Protein AF-A0A2G9SSJ6-F1 (afdb_monomer_lite)

pLDDT: mean 80.92, std 19.78, range [43.06, 98.06]

Sequence (164 aa):
MKADELCFFRQRLKKKGDKYEKGALLLALALWFLPLAIALAQPNAKWSYVAESGVVKYFATSSDARLNRATETIDLWVLMEYQNALPSGLVRQENLMRFDIRHARFAFKEIIGYADDGSLLFHVVRPDEKLMWKKVTVQSAGQALFEFASDIYTSMIRLVGSLK

Foldseek 3Di:
DDPVVVVVVVVVVVVVVVVVVVVVVVVVVVVVCVVVVVVVVPPPPQWAFQDDDDQKTKTWGCPPWDDDPVQQKIWTKMKIAGNDQDPLQFGIKIFGKMARLVQQKIFTQKIWTAHPVRDTSDIDGDDPVRTDIDHQDPPDSSVRVNVVRVVSSVVVVVVVVVVD

Structure (mmCIF, N/CA/C/O backbone):
data_AF-A0A2G9SSJ6-F1
#
_entry.id   AF-A0A2G9SSJ6-F1
#
loop_
_atom_site.group_PDB
_atom_site.id
_atom_site.type_symbol
_atom_site.label_atom_id
_atom_site.label_alt_id
_atom_site.label_comp_id
_atom_site.label_asym_id
_atom_site.label_entity_id
_atom_site.label_seq_id
_atom_site.pdbx_PDB_ins_code
_atom_site.Cartn_x
_atom_site.Cartn_y
_atom_site.Cartn_z
_atom_site.occupancy
_atom_site.B_iso_or_equiv
_atom_site.auth_seq_id
_atom_site.auth_comp_id
_atom_site.auth_asym_id
_atom_site.auth_atom_id
_atom_site.pdbx_PDB_model_num
ATOM 1 N N . MET A 1 1 ? 28.817 74.593 -14.172 1.00 47.59 1 MET A N 1
ATOM 2 C CA . MET A 1 1 ? 28.243 73.458 -14.931 1.00 47.59 1 MET A CA 1
ATOM 3 C C . MET A 1 1 ? 27.284 74.012 -15.967 1.00 47.59 1 MET A C 1
ATOM 5 O O . MET A 1 1 ? 26.408 74.784 -15.594 1.00 47.59 1 MET A O 1
ATOM 9 N N . LYS A 1 2 ? 27.512 73.722 -17.252 1.00 45.31 2 LYS A N 1
ATOM 10 C CA . LYS A 1 2 ? 26.714 74.254 -18.370 1.00 45.31 2 LYS A CA 1
ATOM 11 C C . LYS A 1 2 ? 25.411 73.453 -18.512 1.00 45.31 2 LYS A C 1
ATOM 13 O O . LYS A 1 2 ? 25.399 72.252 -18.255 1.00 45.31 2 LYS A O 1
ATOM 18 N N . ALA A 1 3 ? 24.326 74.122 -18.907 1.00 52.38 3 ALA A N 1
ATOM 19 C CA . ALA A 1 3 ? 22.968 73.563 -18.988 1.00 52.38 3 ALA A CA 1
ATOM 20 C C . ALA A 1 3 ? 22.841 72.318 -19.896 1.00 52.38 3 ALA A C 1
ATOM 22 O O . ALA A 1 3 ? 21.921 71.517 -19.722 1.00 52.38 3 ALA A O 1
ATOM 23 N N . ASP A 1 4 ? 23.800 72.105 -20.797 1.00 51.09 4 ASP A N 1
ATOM 24 C CA . ASP A 1 4 ? 23.799 70.997 -21.756 1.00 51.09 4 ASP A CA 1
ATOM 25 C C . ASP A 1 4 ? 24.121 69.629 -21.123 1.00 51.09 4 ASP A C 1
ATOM 27 O O . ASP A 1 4 ? 23.623 68.596 -21.576 1.00 51.09 4 ASP A O 1
ATOM 31 N N . GLU A 1 5 ? 24.868 69.593 -20.013 1.00 48.31 5 GLU A N 1
ATOM 32 C CA . GLU A 1 5 ? 25.230 68.335 -19.338 1.00 48.31 5 GLU A CA 1
ATOM 33 C C . GLU A 1 5 ? 24.057 67.742 -18.538 1.00 48.31 5 GLU A C 1
ATOM 35 O O . GLU A 1 5 ? 23.905 66.519 -18.449 1.00 48.31 5 GLU A O 1
ATOM 40 N N . LEU A 1 6 ? 23.162 68.592 -18.020 1.00 48.38 6 LEU A N 1
ATOM 41 C CA . LEU A 1 6 ? 21.975 68.156 -17.274 1.00 48.38 6 LEU A CA 1
ATOM 42 C C . LEU A 1 6 ? 20.934 67.478 -18.182 1.00 48.38 6 LEU A C 1
ATOM 44 O O . LEU A 1 6 ? 20.243 66.546 -17.755 1.00 48.38 6 LEU A O 1
ATOM 48 N N . CYS A 1 7 ? 20.829 67.920 -19.439 1.00 52.81 7 CYS A N 1
ATOM 49 C CA . CYS A 1 7 ? 19.893 67.358 -20.414 1.00 52.81 7 CYS A CA 1
ATOM 50 C C . CYS A 1 7 ? 20.330 65.952 -20.865 1.00 52.81 7 CYS A C 1
ATOM 52 O O . CYS A 1 7 ? 19.520 65.017 -20.895 1.00 52.81 7 CYS A O 1
ATOM 54 N N . PHE A 1 8 ? 21.634 65.767 -21.098 1.00 52.81 8 PHE A N 1
ATOM 55 C CA . PHE A 1 8 ? 22.210 64.468 -21.458 1.00 52.81 8 PHE A CA 1
ATOM 56 C C . PHE A 1 8 ? 22.090 63.440 -20.322 1.00 52.81 8 PHE A C 1
ATOM 58 O O . PHE A 1 8 ? 21.790 62.263 -20.560 1.00 52.81 8 PHE A O 1
ATOM 65 N N . PHE A 1 9 ? 22.252 63.881 -19.070 1.00 48.2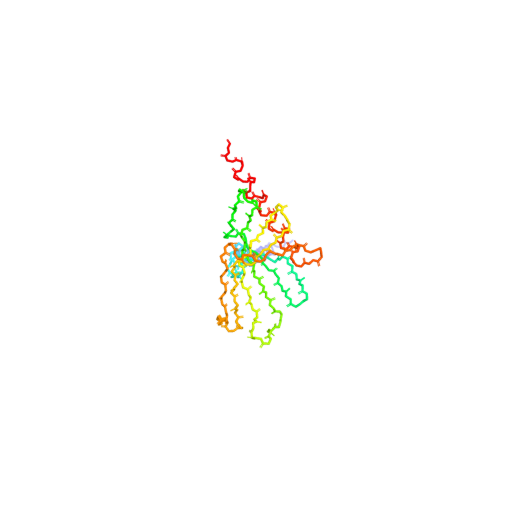5 9 PHE A N 1
ATOM 66 C CA . PHE A 1 9 ? 22.107 63.017 -17.896 1.00 48.25 9 PHE A CA 1
ATOM 67 C C . PHE A 1 9 ? 20.648 62.578 -17.676 1.00 48.25 9 PHE A C 1
ATOM 69 O O . PHE A 1 9 ? 20.385 61.397 -17.427 1.00 48.25 9 PHE A O 1
ATOM 76 N N . ARG A 1 10 ? 19.677 63.486 -17.873 1.00 51.81 10 ARG A N 1
ATOM 77 C CA . ARG A 1 10 ? 18.238 63.162 -17.801 1.00 51.81 10 ARG A CA 1
ATOM 78 C C . ARG A 1 10 ? 17.795 62.167 -18.876 1.00 51.81 10 ARG A C 1
ATOM 80 O O . ARG A 1 10 ? 17.035 61.250 -18.564 1.00 51.81 10 ARG A O 1
ATOM 87 N N . GLN A 1 11 ? 18.281 62.279 -20.114 1.00 53.34 11 GLN A N 1
ATOM 88 C CA . GLN A 1 11 ? 17.922 61.326 -21.177 1.00 53.34 11 GLN A CA 1
ATOM 89 C C . GLN A 1 11 ? 18.519 59.925 -20.958 1.00 53.34 11 GLN A C 1
ATOM 91 O O . GLN A 1 11 ? 17.856 58.926 -21.250 1.00 53.34 11 GLN A O 1
ATOM 96 N N . ARG A 1 12 ? 19.730 59.819 -20.389 1.00 50.22 12 ARG A N 1
ATOM 97 C CA . ARG A 1 12 ? 20.342 58.519 -20.047 1.00 50.22 12 ARG A CA 1
ATOM 98 C C . ARG A 1 12 ? 19.607 57.788 -18.924 1.00 50.22 12 ARG A C 1
ATOM 100 O O . ARG A 1 12 ? 19.480 56.567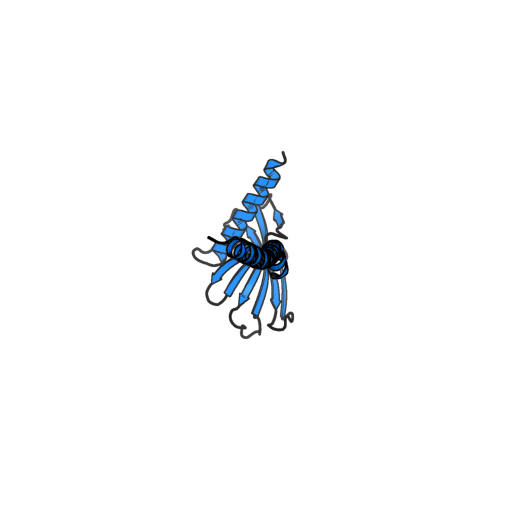 -18.999 1.00 50.22 12 ARG A O 1
ATOM 107 N N . LEU A 1 13 ? 19.107 58.510 -17.919 1.00 48.62 13 LEU A N 1
ATOM 108 C CA . LEU A 1 13 ? 18.306 57.924 -16.837 1.00 48.62 13 LEU A CA 1
ATOM 109 C C . LEU A 1 13 ? 16.943 57.433 -17.347 1.00 48.62 13 LEU A C 1
ATOM 111 O O . LEU A 1 13 ? 16.530 56.330 -16.997 1.00 48.62 13 LEU A O 1
ATOM 115 N N . LYS A 1 14 ? 16.307 58.177 -18.263 1.00 46.00 14 LYS A N 1
ATOM 116 C CA . LYS A 1 14 ? 15.023 57.791 -18.874 1.00 46.00 14 LYS A CA 1
ATOM 117 C C . LYS A 1 14 ? 15.138 56.535 -19.754 1.00 46.00 14 LYS A C 1
ATOM 119 O O . LYS A 1 14 ? 14.291 55.656 -19.674 1.00 46.00 14 LYS A O 1
ATOM 124 N N . LYS A 1 15 ? 16.227 56.394 -20.525 1.00 48.53 15 LYS A N 1
ATOM 125 C CA . LYS A 1 15 ? 16.500 55.188 -21.342 1.00 48.53 15 LYS A CA 1
ATOM 126 C C . LYS A 1 15 ? 16.888 53.953 -20.521 1.00 48.53 15 LYS A C 1
ATOM 128 O O . LYS A 1 15 ? 16.719 52.835 -21.002 1.00 48.53 15 LYS A O 1
ATOM 133 N N . LYS A 1 16 ? 17.442 54.139 -19.318 1.00 45.00 16 LYS A N 1
ATOM 134 C CA . LYS A 1 16 ? 17.769 53.038 -18.402 1.00 45.00 16 LYS A CA 1
ATOM 135 C C . LYS A 1 16 ? 16.534 52.570 -17.628 1.00 45.00 16 LYS A C 1
ATOM 137 O O . LYS A 1 16 ? 16.299 51.369 -17.615 1.00 45.00 16 LYS A O 1
ATOM 142 N N . GLY A 1 17 ? 15.721 53.482 -17.085 1.00 47.09 17 GLY A N 1
ATOM 143 C CA . GLY A 1 17 ? 14.496 53.149 -16.338 1.00 47.09 17 GLY A CA 1
ATOM 144 C C . GLY A 1 17 ? 13.533 52.242 -17.113 1.00 47.09 17 GLY A C 1
ATOM 145 O O . GLY A 1 17 ? 13.131 51.206 -16.605 1.00 47.09 17 GLY A O 1
ATOM 146 N N . ASP A 1 18 ? 13.308 52.534 -18.394 1.00 51.47 18 ASP A N 1
ATOM 147 C CA . ASP A 1 18 ? 12.382 51.787 -19.264 1.00 51.47 18 ASP A CA 1
ATOM 148 C C . ASP A 1 18 ? 12.828 50.328 -19.539 1.00 51.47 18 ASP A C 1
ATOM 150 O O . ASP A 1 18 ? 12.021 49.426 -19.769 1.00 51.47 18 ASP A O 1
ATOM 154 N N . LYS A 1 19 ? 14.145 50.064 -19.505 1.00 51.06 19 LYS A N 1
ATOM 155 C CA . LYS A 1 19 ? 14.717 48.723 -19.730 1.00 51.06 19 LYS A CA 1
ATOM 156 C C . LYS A 1 19 ? 14.651 47.858 -18.468 1.00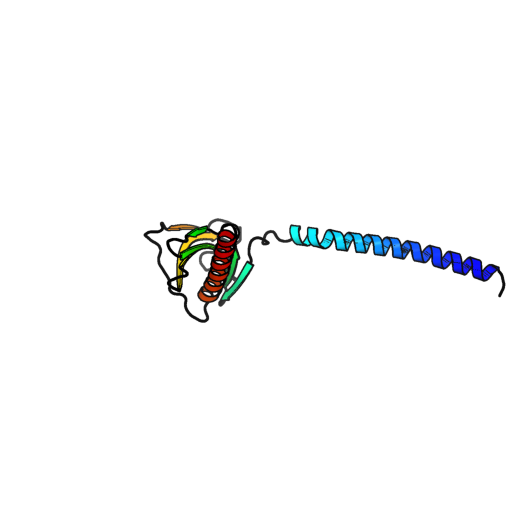 51.06 19 LYS A C 1
ATOM 158 O O . LYS A 1 19 ? 14.471 46.646 -18.573 1.00 51.06 19 LYS A O 1
ATOM 163 N N . TYR A 1 20 ? 14.776 48.480 -17.293 1.00 50.34 20 TYR A N 1
ATOM 164 C CA . TYR A 1 20 ? 14.659 47.803 -16.000 1.00 50.34 20 TYR A CA 1
ATOM 165 C C . TYR A 1 20 ? 13.204 47.632 -15.566 1.00 50.34 20 TYR A C 1
ATOM 167 O O . TYR A 1 20 ? 12.896 46.609 -14.974 1.00 50.34 20 TYR A O 1
ATOM 175 N N . GLU A 1 21 ? 12.302 48.552 -15.918 1.00 52.62 21 GLU A N 1
ATOM 176 C CA . GLU A 1 21 ? 10.865 48.401 -15.662 1.00 52.62 21 GLU A CA 1
ATOM 177 C C . GLU A 1 21 ? 10.278 47.253 -16.476 1.00 52.62 21 GLU A C 1
ATOM 179 O O . GLU A 1 21 ? 9.612 46.399 -15.909 1.00 52.62 21 GLU A O 1
ATOM 184 N N . LYS A 1 22 ? 10.604 47.133 -17.770 1.00 53.53 22 LYS A N 1
ATOM 185 C CA . LYS A 1 22 ? 10.153 45.992 -18.589 1.00 53.53 22 LYS A CA 1
ATOM 186 C C . LYS A 1 22 ? 10.762 44.668 -18.128 1.00 53.53 22 LYS A C 1
ATOM 188 O O . LYS A 1 22 ? 10.070 43.657 -18.116 1.00 53.53 22 LYS A O 1
ATOM 193 N N . GLY A 1 23 ? 12.030 44.676 -17.708 1.00 54.72 23 GLY A N 1
ATOM 194 C CA . GLY A 1 23 ? 12.689 43.506 -17.123 1.00 54.72 23 GLY A CA 1
ATOM 195 C C . GLY A 1 23 ? 12.076 43.091 -15.785 1.00 54.72 23 GLY A C 1
ATOM 196 O O . GLY A 1 23 ? 11.807 41.914 -15.588 1.00 54.72 23 GLY A O 1
ATOM 197 N N . ALA A 1 24 ? 11.790 44.048 -14.901 1.00 57.56 24 ALA A N 1
ATOM 198 C CA . ALA A 1 24 ? 11.152 43.813 -13.608 1.00 57.56 24 ALA A CA 1
ATOM 199 C C . ALA A 1 24 ? 9.681 43.405 -13.752 1.00 57.56 24 ALA A C 1
ATOM 201 O O . ALA A 1 24 ? 9.228 42.545 -13.007 1.00 57.56 24 ALA A O 1
ATOM 202 N N . LEU A 1 25 ? 8.954 43.952 -14.732 1.00 55.09 25 LEU A N 1
ATOM 203 C CA . LEU A 1 25 ? 7.571 43.574 -15.028 1.00 55.09 25 LEU A CA 1
ATOM 204 C C . LEU A 1 25 ? 7.495 42.156 -15.609 1.00 55.09 25 LEU A C 1
ATOM 206 O O . LEU A 1 25 ? 6.613 41.396 -15.228 1.00 55.09 25 LEU A O 1
ATOM 210 N N . LEU A 1 26 ? 8.444 41.771 -16.474 1.00 59.69 26 LEU A N 1
ATOM 211 C CA . LEU A 1 26 ? 8.570 40.400 -16.986 1.00 59.69 26 LEU A CA 1
ATOM 212 C C . LEU A 1 26 ? 9.018 39.414 -15.898 1.00 59.69 26 LEU A C 1
ATOM 214 O O . LEU A 1 26 ? 8.504 38.300 -15.853 1.00 59.69 26 LEU A O 1
ATOM 218 N N . LEU A 1 27 ? 9.925 39.816 -14.999 1.00 56.88 27 LEU A N 1
ATOM 219 C CA . LEU A 1 27 ? 10.348 38.990 -13.862 1.00 56.88 27 LEU A CA 1
ATOM 220 C C . LEU A 1 27 ? 9.213 38.817 -12.844 1.00 56.88 27 LEU A C 1
ATOM 222 O O . LEU A 1 27 ? 9.001 37.718 -12.343 1.00 56.88 27 LEU A O 1
ATOM 226 N N . ALA A 1 28 ? 8.458 39.883 -12.570 1.00 58.88 28 ALA A N 1
ATOM 227 C CA . ALA A 1 28 ? 7.277 39.846 -11.716 1.00 58.88 28 ALA A CA 1
ATOM 228 C C . ALA A 1 28 ? 6.171 38.987 -12.342 1.00 58.88 28 ALA A C 1
ATOM 230 O O . ALA A 1 28 ? 5.596 38.164 -11.639 1.00 58.88 28 ALA A O 1
ATOM 231 N N . LEU A 1 29 ? 5.930 39.082 -13.658 1.00 56.44 29 LEU A N 1
ATOM 232 C CA . LEU A 1 29 ? 5.024 38.163 -14.356 1.00 56.44 29 LEU A CA 1
ATOM 233 C C . LEU A 1 29 ? 5.506 36.710 -14.233 1.00 56.44 29 LEU A C 1
ATOM 235 O O . LEU A 1 29 ? 4.726 35.840 -13.865 1.00 56.44 29 LEU A O 1
ATOM 239 N N . ALA A 1 30 ? 6.790 36.438 -14.484 1.00 57.19 30 ALA A N 1
ATOM 240 C CA . ALA A 1 30 ? 7.355 35.093 -14.377 1.00 57.19 30 ALA A CA 1
ATOM 241 C C . ALA A 1 30 ? 7.248 34.521 -12.950 1.00 57.19 30 ALA A C 1
ATOM 243 O O . ALA A 1 30 ? 6.954 33.340 -12.784 1.00 57.19 30 ALA A O 1
ATOM 244 N N . LEU A 1 31 ? 7.408 35.361 -11.923 1.00 57.16 31 LEU A N 1
ATOM 245 C CA . LEU A 1 31 ? 7.207 34.999 -10.515 1.00 57.16 31 LEU A CA 1
ATOM 246 C C . LEU A 1 31 ? 5.731 34.735 -10.175 1.00 57.16 31 LEU A C 1
ATOM 248 O O . LEU A 1 31 ? 5.451 33.860 -9.361 1.00 57.16 31 LEU A O 1
ATOM 252 N N . TRP A 1 32 ? 4.792 35.433 -10.820 1.00 57.06 32 TRP A N 1
ATOM 253 C CA . TRP A 1 32 ? 3.350 35.185 -10.680 1.00 57.06 32 TRP A CA 1
ATOM 254 C C . TRP A 1 32 ? 2.891 33.897 -11.380 1.00 57.06 32 TRP A C 1
ATOM 256 O O . TRP A 1 32 ? 1.982 33.230 -10.891 1.00 57.06 32 TRP A O 1
ATOM 266 N N . PHE A 1 33 ? 3.535 33.508 -12.487 1.00 53.56 33 PHE A N 1
ATOM 267 C CA . PHE A 1 33 ? 3.256 32.248 -13.193 1.00 53.56 33 PHE A CA 1
ATOM 268 C C . PHE A 1 33 ? 4.035 31.040 -12.645 1.00 53.56 33 PHE A C 1
ATOM 270 O O . PHE A 1 33 ? 3.655 29.903 -12.926 1.00 53.56 33 PHE A O 1
ATOM 277 N N . LEU A 1 34 ? 5.076 31.251 -11.833 1.00 49.75 34 LEU A N 1
ATOM 278 C CA . LEU A 1 34 ? 5.867 30.186 -11.208 1.00 49.75 34 LEU A CA 1
ATOM 279 C C . LEU A 1 34 ? 5.024 29.175 -10.400 1.00 49.75 34 LEU A C 1
ATOM 281 O O . LEU A 1 34 ? 5.196 27.979 -10.626 1.00 49.75 34 LEU A O 1
ATOM 285 N N . PRO A 1 35 ? 4.078 29.577 -9.522 1.00 53.34 35 PRO A N 1
ATOM 286 C CA . PRO A 1 35 ? 3.246 28.612 -8.799 1.00 53.34 35 PRO A CA 1
ATOM 287 C C . PRO A 1 35 ? 2.303 27.819 -9.719 1.00 53.34 35 PRO A C 1
ATOM 289 O O . PRO A 1 35 ? 2.039 26.650 -9.449 1.00 53.34 35 PRO A O 1
ATOM 292 N N . LEU A 1 36 ? 1.848 28.403 -10.836 1.00 50.06 36 LEU A N 1
ATOM 293 C CA . LEU A 1 36 ? 1.002 27.710 -11.815 1.00 50.06 36 LEU A CA 1
ATOM 294 C C . LEU A 1 36 ? 1.813 26.717 -12.667 1.00 50.06 36 LEU A C 1
ATOM 296 O O . LEU A 1 36 ? 1.340 25.622 -12.954 1.00 50.06 36 LEU A O 1
ATOM 300 N N . ALA A 1 37 ? 3.058 27.059 -13.010 1.00 48.31 37 ALA A N 1
ATOM 301 C CA . ALA A 1 37 ? 3.991 26.156 -13.682 1.00 48.31 37 ALA A CA 1
ATOM 302 C C . ALA A 1 37 ? 4.441 24.998 -12.770 1.00 48.31 37 ALA A C 1
ATOM 304 O O . ALA A 1 37 ? 4.573 23.874 -13.244 1.00 48.31 37 ALA A O 1
ATOM 305 N N . ILE A 1 38 ? 4.606 25.235 -11.461 1.00 52.31 38 ILE A N 1
ATOM 306 C CA . ILE A 1 38 ? 4.894 24.185 -10.466 1.00 52.31 38 ILE A CA 1
ATOM 307 C C . ILE A 1 38 ? 3.690 23.241 -10.303 1.00 52.31 38 ILE A C 1
ATOM 309 O O . ILE A 1 38 ? 3.876 22.028 -10.229 1.00 52.31 38 ILE A O 1
ATOM 313 N N . ALA A 1 39 ? 2.463 23.773 -10.315 1.00 43.97 39 ALA A N 1
ATOM 314 C CA . ALA A 1 39 ? 1.240 22.970 -10.251 1.00 43.97 39 ALA A CA 1
ATOM 315 C C . ALA A 1 39 ? 0.989 22.143 -11.530 1.00 43.97 39 ALA A C 1
ATOM 317 O O . ALA A 1 39 ? 0.471 21.033 -11.447 1.00 43.97 39 ALA A O 1
ATOM 318 N N . LEU A 1 40 ? 1.382 22.651 -12.704 1.00 46.41 40 LEU A N 1
ATOM 319 C CA . LEU A 1 40 ? 1.252 21.951 -13.992 1.00 46.41 40 LEU A CA 1
ATOM 320 C C . LEU A 1 40 ? 2.405 20.974 -14.288 1.00 46.41 40 LEU A C 1
ATOM 322 O O . LEU A 1 40 ? 2.244 20.085 -15.120 1.00 46.41 40 LEU A O 1
ATOM 326 N N . ALA A 1 41 ? 3.552 21.100 -13.613 1.00 43.59 41 ALA A N 1
ATOM 327 C CA . ALA A 1 41 ? 4.718 20.232 -13.807 1.00 43.59 41 ALA A CA 1
ATOM 328 C C . ALA A 1 41 ? 4.709 18.953 -12.950 1.00 43.59 41 ALA A C 1
ATOM 330 O O . ALA A 1 41 ? 5.623 18.138 -13.075 1.00 43.59 41 ALA A O 1
ATOM 331 N N . GLN A 1 42 ? 3.712 18.750 -12.080 1.00 43.06 42 GLN A N 1
ATOM 332 C CA . GLN A 1 42 ? 3.646 17.573 -11.210 1.00 43.06 42 GLN A CA 1
ATOM 333 C C . GLN A 1 42 ? 2.418 16.704 -11.507 1.00 43.06 42 GLN A C 1
ATOM 335 O O . GLN A 1 42 ? 1.444 16.733 -10.755 1.00 43.06 42 GLN A O 1
ATOM 340 N N . PRO A 1 43 ? 2.476 15.830 -12.529 1.00 43.25 43 PRO A N 1
ATOM 341 C CA . PRO A 1 43 ? 1.502 14.743 -12.666 1.00 43.25 43 PRO A CA 1
ATOM 342 C C . PRO A 1 43 ? 1.481 13.816 -11.430 1.00 43.25 43 PRO A C 1
ATOM 344 O O . PRO A 1 43 ? 0.504 13.108 -11.203 1.00 43.25 43 PRO A O 1
ATOM 347 N N . ASN A 1 44 ? 2.512 13.893 -10.577 1.00 50.03 44 ASN A N 1
ATOM 348 C CA . ASN A 1 44 ? 2.629 13.167 -9.314 1.00 50.03 44 ASN A CA 1
ATOM 349 C C . ASN A 1 44 ? 2.208 13.972 -8.069 1.00 50.03 44 ASN A C 1
ATOM 351 O O . ASN A 1 44 ? 2.426 13.490 -6.962 1.00 50.03 44 ASN A O 1
ATOM 355 N N . ALA A 1 45 ? 1.568 15.145 -8.198 1.00 57.53 45 ALA A N 1
ATOM 356 C CA . ALA A 1 45 ? 1.109 15.940 -7.043 1.00 57.53 45 ALA A CA 1
ATOM 357 C C . ALA A 1 45 ? 0.150 15.175 -6.099 1.00 57.53 45 ALA A C 1
ATOM 359 O O . ALA A 1 45 ? -0.051 15.573 -4.954 1.00 57.53 45 ALA A O 1
ATOM 360 N N . LYS A 1 46 ? -0.427 14.055 -6.563 1.00 79.69 46 LYS A N 1
ATOM 361 C CA . LYS A 1 46 ? -1.245 13.137 -5.757 1.00 79.69 46 LYS A CA 1
ATOM 362 C C . LYS A 1 46 ? -0.430 12.389 -4.693 1.00 79.69 46 LYS A C 1
ATOM 364 O O . LYS A 1 46 ? -0.988 12.049 -3.650 1.00 79.69 46 LYS A O 1
ATOM 369 N N . TRP A 1 47 ? 0.845 12.102 -4.945 1.00 90.56 47 TRP A N 1
ATOM 370 C CA . TRP A 1 47 ? 1.645 11.159 -4.164 1.00 90.56 47 TRP A CA 1
ATOM 371 C C . TRP A 1 47 ? 2.659 11.879 -3.278 1.00 90.56 47 TRP A C 1
ATOM 373 O O . TRP A 1 47 ? 3.490 12.649 -3.749 1.00 90.56 47 TRP A O 1
ATOM 383 N N . SER A 1 48 ? 2.620 11.601 -1.979 1.00 92.25 48 SER A N 1
ATOM 384 C CA . SER A 1 48 ? 3.612 12.077 -1.017 1.00 92.25 48 SER A CA 1
ATOM 385 C C . SER A 1 48 ? 4.663 11.002 -0.795 1.00 92.25 48 SER A C 1
ATOM 387 O O . SER A 1 48 ? 4.316 9.857 -0.516 1.00 92.25 48 SER A O 1
ATOM 389 N N . TYR A 1 49 ? 5.941 11.358 -0.907 1.00 94.25 49 TYR A N 1
ATOM 390 C CA . TYR A 1 49 ? 7.028 10.461 -0.518 1.00 94.25 49 TYR A CA 1
ATOM 391 C C . TYR A 1 49 ? 6.935 10.151 0.980 1.00 94.25 49 TYR A C 1
ATOM 393 O O . TYR A 1 49 ? 6.757 11.064 1.785 1.00 94.25 49 TYR A O 1
ATOM 401 N N . VAL A 1 50 ? 7.054 8.873 1.342 1.00 94.31 50 VAL A N 1
ATOM 402 C CA . VAL A 1 50 ? 6.959 8.410 2.735 1.00 94.31 50 VAL A CA 1
ATOM 403 C C . VAL A 1 50 ? 8.281 7.820 3.205 1.00 94.31 50 VAL A C 1
ATOM 405 O O . VAL A 1 50 ? 8.782 8.195 4.261 1.00 94.31 50 VAL A O 1
ATOM 408 N N . ALA A 1 51 ? 8.845 6.884 2.442 1.00 94.50 51 ALA A N 1
ATOM 409 C CA . ALA A 1 51 ? 10.053 6.172 2.840 1.00 94.50 51 ALA A CA 1
ATOM 410 C C . ALA A 1 51 ? 10.780 5.554 1.647 1.00 94.50 51 ALA A C 1
ATOM 412 O O . ALA A 1 51 ? 10.209 5.345 0.579 1.00 94.50 51 ALA A O 1
ATOM 413 N N . GLU A 1 52 ? 12.028 5.167 1.875 1.00 93.88 52 GLU A N 1
ATOM 414 C CA . GLU A 1 52 ? 12.809 4.327 0.975 1.00 93.88 52 GLU A CA 1
ATOM 415 C C . GLU A 1 52 ? 13.339 3.134 1.771 1.00 93.88 52 GLU A C 1
ATOM 417 O O . GLU A 1 52 ? 13.749 3.267 2.926 1.00 93.88 52 GLU A O 1
ATOM 422 N N . SER A 1 53 ? 13.286 1.944 1.178 1.00 89.38 53 SER A N 1
ATOM 423 C CA . SER A 1 53 ? 13.844 0.732 1.774 1.00 89.38 53 SER A CA 1
ATOM 424 C C . SER A 1 53 ? 14.532 -0.094 0.701 1.00 89.38 53 SER A C 1
ATOM 426 O O . SER A 1 53 ? 13.890 -0.617 -0.214 1.00 89.38 53 SER A O 1
ATOM 428 N N . GLY A 1 54 ? 15.859 -0.191 0.812 1.00 89.50 54 GLY A N 1
ATOM 429 C CA . GLY A 1 54 ? 16.699 -0.824 -0.199 1.00 89.50 54 GLY A CA 1
ATOM 430 C C . GLY A 1 54 ? 16.541 -0.126 -1.548 1.00 89.50 54 GLY A C 1
ATOM 431 O O . GLY A 1 54 ? 16.846 1.050 -1.678 1.00 89.50 54 GLY A O 1
ATOM 432 N N . VAL A 1 55 ? 16.036 -0.861 -2.538 1.00 91.88 55 VAL A N 1
ATOM 433 C CA . VAL A 1 55 ? 15.836 -0.382 -3.917 1.00 91.88 55 VAL A CA 1
ATOM 434 C C . VAL A 1 55 ? 14.395 0.053 -4.204 1.00 91.88 55 VAL A C 1
ATOM 436 O O . VAL A 1 55 ? 14.017 0.165 -5.367 1.00 91.88 55 VAL A O 1
ATOM 439 N N . VAL A 1 56 ? 13.564 0.244 -3.175 1.00 94.94 56 VAL A N 1
ATOM 440 C CA . VAL A 1 56 ? 12.140 0.575 -3.339 1.00 94.94 56 VAL A CA 1
ATOM 441 C C . VAL A 1 56 ? 11.810 1.890 -2.652 1.00 94.94 56 VAL A C 1
ATOM 443 O O . VAL A 1 56 ? 12.053 2.048 -1.453 1.00 94.94 56 VAL A O 1
ATOM 446 N N . LYS A 1 57 ? 11.204 2.805 -3.406 1.00 95.88 57 LYS A N 1
ATOM 447 C CA . LYS A 1 57 ? 10.634 4.057 -2.904 1.00 95.88 57 LYS A CA 1
ATOM 448 C C . LYS A 1 57 ? 9.143 3.883 -2.669 1.00 95.88 57 LYS A C 1
ATOM 450 O O . LYS A 1 57 ? 8.439 3.322 -3.505 1.00 95.88 57 LYS A O 1
ATOM 455 N N . TYR A 1 58 ? 8.676 4.371 -1.531 1.00 96.19 58 TYR A N 1
ATOM 456 C CA . TYR A 1 58 ? 7.293 4.281 -1.094 1.00 96.19 58 TYR A CA 1
ATOM 457 C C . TYR A 1 58 ? 6.690 5.676 -1.053 1.00 96.19 58 TYR A C 1
ATOM 459 O O . TYR A 1 58 ? 7.195 6.572 -0.372 1.00 96.19 58 TYR A O 1
ATOM 467 N N . PHE A 1 59 ? 5.568 5.826 -1.739 1.00 96.19 59 PHE A N 1
ATOM 468 C CA . PHE A 1 59 ? 4.750 7.022 -1.733 1.00 96.19 59 PHE A CA 1
ATOM 469 C C . PHE A 1 59 ? 3.333 6.652 -1.304 1.00 96.19 59 PHE A C 1
ATOM 471 O O . PHE A 1 59 ? 2.875 5.539 -1.548 1.00 96.19 59 PHE A O 1
ATOM 478 N N . ALA A 1 60 ? 2.613 7.575 -0.685 1.00 95.62 60 ALA A N 1
ATOM 479 C CA . ALA A 1 60 ? 1.228 7.369 -0.282 1.00 95.62 60 ALA A CA 1
ATOM 480 C C . ALA A 1 60 ? 0.383 8.594 -0.614 1.00 95.62 60 ALA A C 1
ATOM 482 O O . ALA A 1 60 ? 0.893 9.705 -0.761 1.00 95.62 60 ALA A O 1
ATOM 483 N N . THR A 1 61 ? -0.923 8.391 -0.745 1.00 93.19 61 THR A N 1
ATOM 484 C CA . THR A 1 61 ? -1.875 9.477 -0.978 1.00 93.19 61 THR A CA 1
ATOM 485 C C . THR A 1 61 ? -3.085 9.352 -0.067 1.00 93.19 61 THR A C 1
ATOM 487 O O . THR A 1 61 ? -3.602 8.260 0.164 1.00 93.19 61 THR A O 1
ATOM 490 N N . SER A 1 62 ? -3.547 10.494 0.440 1.00 88.19 62 SER A N 1
ATOM 491 C CA . SER A 1 62 ? -4.765 10.618 1.247 1.00 88.19 62 SER A CA 1
ATOM 492 C C . SER A 1 62 ? -5.997 11.016 0.430 1.00 88.19 62 SER A C 1
ATOM 494 O O . SER A 1 62 ? -7.101 11.021 0.965 1.00 88.19 62 SER A O 1
ATOM 496 N N . SER A 1 63 ? -5.824 11.334 -0.857 1.00 84.00 63 SER A N 1
ATOM 497 C CA . SER A 1 63 ? -6.885 11.854 -1.737 1.00 84.00 63 SER A CA 1
ATOM 498 C C . SER A 1 63 ? -8.130 10.961 -1.806 1.00 84.00 63 SER A C 1
ATOM 500 O O . SER A 1 63 ? -9.243 11.474 -1.805 1.00 84.00 63 SER A O 1
ATOM 502 N N . ASP A 1 64 ? -7.939 9.641 -1.782 1.00 85.19 64 ASP A N 1
ATOM 503 C CA . ASP A 1 64 ? -9.010 8.638 -1.830 1.00 85.19 64 ASP A CA 1
ATOM 504 C C . ASP A 1 64 ? -9.101 7.822 -0.526 1.00 85.19 64 ASP A C 1
ATOM 506 O O . ASP A 1 64 ? -9.509 6.656 -0.532 1.00 85.19 64 ASP A O 1
ATOM 510 N N . ALA A 1 65 ? -8.679 8.409 0.600 1.00 90.12 65 ALA A N 1
ATOM 511 C CA . ALA A 1 65 ? -8.647 7.731 1.891 1.00 90.12 65 ALA A CA 1
ATOM 512 C C . ALA A 1 65 ? -10.048 7.313 2.362 1.00 90.12 65 ALA A C 1
ATOM 514 O O . ALA A 1 65 ? -10.982 8.120 2.380 1.00 90.12 65 ALA A O 1
ATOM 515 N N . ARG A 1 66 ? -10.196 6.062 2.817 1.00 93.50 66 ARG A N 1
ATOM 516 C CA . ARG A 1 66 ? -11.474 5.548 3.344 1.00 93.50 66 ARG A CA 1
ATOM 517 C C . ARG A 1 66 ? -11.348 5.187 4.813 1.00 93.50 66 ARG A C 1
ATOM 519 O O . ARG A 1 66 ? -10.696 4.210 5.168 1.00 93.50 66 ARG A O 1
ATOM 526 N N . LEU A 1 67 ? -12.001 5.977 5.659 1.00 93.81 67 LEU A N 1
ATOM 527 C CA . LEU A 1 67 ? -12.038 5.797 7.108 1.00 93.81 67 LEU A CA 1
ATOM 528 C C . LEU A 1 67 ? -13.165 4.840 7.520 1.00 93.81 67 LEU A C 1
ATOM 530 O O . LEU A 1 67 ? -14.321 5.052 7.155 1.00 93.81 67 LEU A O 1
ATOM 534 N N . ASN A 1 68 ? -12.862 3.868 8.379 1.00 93.44 68 ASN A N 1
ATOM 535 C CA . ASN A 1 68 ? -13.860 3.127 9.146 1.00 93.44 68 ASN A CA 1
ATOM 536 C C . ASN A 1 68 ? -13.592 3.292 10.647 1.00 93.44 68 ASN A C 1
ATOM 538 O O . ASN A 1 68 ? -12.625 2.763 11.192 1.00 93.44 68 ASN A O 1
ATOM 542 N N . ARG A 1 69 ? -14.482 4.032 11.313 1.00 90.00 69 ARG A N 1
ATOM 543 C CA . ARG A 1 69 ? -14.381 4.350 12.745 1.00 90.00 69 ARG A CA 1
ATOM 544 C C . ARG A 1 69 ? -14.705 3.173 13.650 1.00 90.00 69 ARG A C 1
ATOM 546 O O . ARG A 1 69 ? -14.148 3.090 14.733 1.00 90.00 69 ARG A O 1
ATOM 553 N N . ALA A 1 70 ? -15.611 2.293 13.228 1.00 91.50 70 ALA A N 1
ATOM 554 C CA . ALA A 1 70 ? -16.050 1.174 14.055 1.00 91.50 70 ALA A CA 1
ATOM 555 C C . ALA A 1 70 ? -14.922 0.155 14.259 1.00 91.50 70 ALA A C 1
ATOM 557 O O . ALA A 1 70 ? -14.813 -0.452 15.319 1.00 91.50 70 ALA A O 1
ATOM 558 N N . THR A 1 71 ? -14.078 -0.010 13.241 1.00 92.19 71 THR A N 1
ATOM 559 C CA . THR A 1 71 ? -12.942 -0.938 13.258 1.00 92.19 71 THR A CA 1
ATOM 560 C C . THR A 1 71 ? -11.600 -0.247 13.464 1.00 92.19 71 THR A C 1
ATOM 562 O O . THR A 1 71 ? -10.587 -0.934 13.505 1.00 92.19 71 THR A O 1
ATOM 565 N N . GLU A 1 72 ? -11.581 1.083 13.580 1.00 95.75 72 GLU A N 1
ATOM 566 C CA . GLU A 1 72 ? -10.367 1.905 13.661 1.00 95.75 72 GLU A CA 1
ATOM 567 C C . GLU A 1 72 ? -9.372 1.620 12.526 1.00 95.75 72 GLU A C 1
ATOM 569 O O . GLU A 1 72 ? -8.167 1.456 12.730 1.00 95.75 72 GLU A O 1
ATOM 574 N N . THR A 1 73 ? -9.898 1.537 11.301 1.00 96.88 73 THR A N 1
ATOM 575 C CA . THR A 1 73 ? -9.103 1.258 10.102 1.00 96.88 73 THR A CA 1
ATOM 576 C C . THR A 1 73 ? -9.180 2.388 9.087 1.00 96.88 73 THR A C 1
ATOM 578 O O . THR A 1 73 ? -10.207 3.061 8.969 1.00 96.88 73 THR A O 1
ATOM 581 N N . ILE A 1 74 ? -8.127 2.531 8.288 1.00 97.12 74 ILE A N 1
ATOM 582 C CA . ILE A 1 74 ? -8.085 3.417 7.125 1.00 97.12 74 ILE A CA 1
ATOM 583 C C . ILE A 1 74 ? -7.526 2.679 5.911 1.00 97.12 74 ILE A C 1
ATOM 585 O O . ILE A 1 74 ? -6.516 1.984 6.017 1.00 97.12 74 ILE A O 1
ATOM 589 N N . ASP A 1 75 ? -8.183 2.830 4.763 1.00 97.25 75 ASP A N 1
ATOM 590 C CA . ASP A 1 75 ? -7.667 2.357 3.478 1.00 97.25 75 ASP A CA 1
ATOM 591 C C . ASP A 1 75 ? -6.976 3.526 2.763 1.00 97.25 75 ASP A C 1
ATOM 593 O O . ASP A 1 75 ? -7.586 4.585 2.596 1.00 97.25 75 ASP A O 1
ATOM 597 N N . LEU A 1 76 ? -5.722 3.331 2.344 1.00 96.50 76 LEU A N 1
ATOM 598 C CA . LEU A 1 76 ? -4.917 4.305 1.601 1.00 96.50 76 LEU A CA 1
ATOM 599 C C . LEU A 1 76 ? -4.262 3.656 0.388 1.00 96.50 76 LEU A C 1
ATOM 601 O O . LEU A 1 76 ? -3.841 2.499 0.435 1.00 96.50 76 LEU A O 1
ATOM 605 N N . TRP A 1 77 ? -4.119 4.436 -0.678 1.00 96.56 77 TRP A N 1
ATOM 606 C CA . TRP A 1 77 ? -3.301 4.037 -1.811 1.00 96.56 77 TRP A CA 1
ATOM 607 C C . TRP A 1 77 ? -1.825 4.316 -1.524 1.00 96.56 77 TRP A C 1
ATOM 609 O O . TRP A 1 77 ? -1.455 5.406 -1.080 1.00 96.56 77 TRP A O 1
ATOM 619 N N . VAL A 1 78 ? -0.990 3.320 -1.807 1.00 96.75 78 VAL A N 1
ATOM 620 C CA . VAL A 1 78 ? 0.465 3.333 -1.652 1.00 96.75 78 VAL A CA 1
ATOM 621 C C . VAL A 1 78 ? 1.106 2.928 -2.972 1.00 96.75 78 VAL A C 1
ATOM 623 O O . VAL A 1 78 ? 0.869 1.835 -3.487 1.00 96.75 78 VAL A O 1
ATOM 626 N N . LEU A 1 79 ? 1.942 3.806 -3.502 1.00 96.00 79 LEU A N 1
ATOM 627 C CA . LEU A 1 79 ? 2.749 3.580 -4.686 1.00 96.00 79 LEU A CA 1
ATOM 628 C C . LEU A 1 79 ? 4.140 3.100 -4.263 1.00 96.00 79 LEU A C 1
ATOM 630 O O . LEU A 1 79 ? 4.792 3.699 -3.411 1.00 96.00 79 LEU A O 1
ATOM 634 N N . MET A 1 80 ? 4.586 2.010 -4.870 1.00 95.81 80 MET A N 1
ATOM 635 C CA . MET A 1 80 ? 5.931 1.467 -4.741 1.00 95.81 80 MET A CA 1
ATOM 636 C C . MET A 1 80 ? 6.629 1.591 -6.092 1.00 95.81 80 MET A C 1
ATOM 638 O O . MET A 1 80 ? 6.157 1.038 -7.085 1.00 95.81 80 MET A O 1
ATOM 642 N N . GLU A 1 81 ? 7.752 2.295 -6.124 1.00 95.62 81 GLU A N 1
ATOM 643 C CA . GLU A 1 81 ? 8.606 2.416 -7.306 1.00 95.62 81 GLU A CA 1
ATOM 644 C C . GLU A 1 81 ? 9.916 1.680 -7.056 1.00 95.62 81 GLU A C 1
ATOM 646 O O . GLU A 1 81 ? 10.598 1.911 -6.053 1.00 95.62 81 GLU A O 1
ATOM 651 N N . TYR A 1 82 ? 10.263 0.777 -7.966 1.00 94.69 82 TYR A N 1
ATOM 652 C CA . TYR A 1 82 ? 11.488 -0.004 -7.895 1.00 94.69 82 TYR A CA 1
ATOM 653 C C . TYR A 1 82 ? 12.574 0.724 -8.685 1.00 94.69 82 TYR A C 1
ATOM 655 O O . TYR A 1 82 ? 12.378 1.066 -9.846 1.00 94.69 82 TYR A O 1
ATOM 663 N N . GLN A 1 83 ? 13.735 0.949 -8.068 1.00 91.62 83 GLN A N 1
ATOM 664 C CA . GLN A 1 83 ? 14.864 1.621 -8.725 1.00 91.62 83 GLN A CA 1
ATOM 665 C C . GLN A 1 83 ? 15.381 0.835 -9.938 1.00 91.62 83 GLN A C 1
ATOM 667 O O . GLN A 1 83 ? 15.914 1.428 -10.868 1.00 91.62 83 GLN A O 1
ATOM 672 N N . ASN A 1 84 ? 15.213 -0.490 -9.921 1.00 90.44 84 ASN A N 1
ATOM 673 C CA . ASN A 1 84 ? 15.507 -1.382 -11.034 1.00 90.44 84 ASN A CA 1
ATOM 674 C C . ASN A 1 84 ? 14.300 -2.287 -11.284 1.00 90.44 84 ASN A C 1
ATOM 676 O O . ASN A 1 84 ? 13.637 -2.702 -10.329 1.00 90.44 84 ASN A O 1
ATOM 680 N N . ALA A 1 85 ? 14.066 -2.652 -12.546 1.00 88.69 85 ALA A N 1
ATOM 681 C CA . ALA A 1 85 ? 13.061 -3.650 -12.887 1.00 88.69 85 ALA A CA 1
ATOM 682 C C . ALA A 1 85 ? 13.3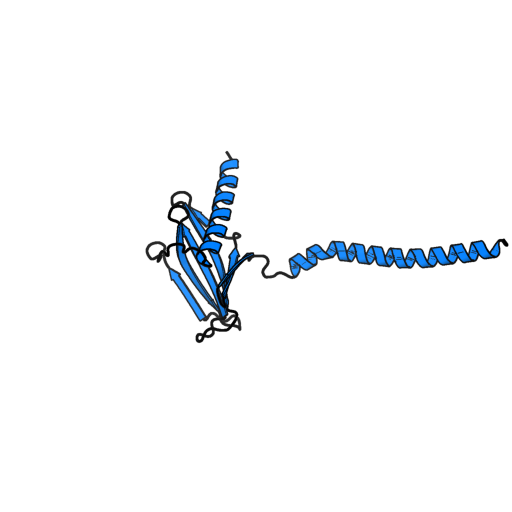50 -4.976 -12.169 1.00 88.69 85 ALA A C 1
ATOM 684 O O . ALA A 1 85 ? 14.475 -5.485 -12.188 1.00 88.69 85 ALA A O 1
ATOM 685 N N . LEU A 1 86 ? 12.325 -5.548 -11.539 1.00 90.69 86 LEU A N 1
ATOM 686 C CA . LEU A 1 86 ? 12.403 -6.909 -11.016 1.00 90.69 86 LEU A CA 1
ATOM 687 C C . LEU A 1 86 ? 12.523 -7.915 -12.175 1.00 90.69 86 LEU A C 1
ATOM 689 O O . LEU A 1 86 ? 12.138 -7.595 -13.299 1.00 90.69 86 LEU A O 1
ATOM 693 N N . PRO A 1 87 ? 12.951 -9.169 -11.925 1.00 91.00 87 PRO A N 1
ATOM 694 C CA . PRO A 1 87 ? 12.991 -10.209 -12.962 1.00 91.00 87 PRO A CA 1
ATOM 695 C C . PRO A 1 87 ? 11.651 -10.449 -13.679 1.00 91.00 87 PRO A C 1
ATOM 697 O O . PRO A 1 87 ? 11.631 -10.957 -14.793 1.00 91.00 87 PRO A O 1
ATOM 700 N N . SER A 1 88 ? 10.531 -10.077 -13.053 1.00 89.06 88 SER A N 1
ATOM 701 C CA . SER A 1 88 ? 9.190 -10.110 -13.647 1.00 89.06 88 SER A CA 1
ATOM 702 C C . SER A 1 88 ? 8.893 -8.956 -14.616 1.00 89.06 88 SER A C 1
ATOM 704 O O . SER A 1 88 ? 7.790 -8.894 -15.148 1.00 89.06 88 SER A O 1
ATOM 706 N N . GLY A 1 89 ? 9.820 -8.012 -14.799 1.00 92.88 89 GLY A N 1
ATOM 707 C CA . GLY A 1 89 ? 9.601 -6.754 -15.519 1.00 92.88 89 GLY A CA 1
ATOM 708 C C . GLY A 1 89 ? 8.883 -5.674 -14.700 1.00 92.88 89 GLY A C 1
ATOM 709 O O . GLY A 1 89 ? 8.646 -4.586 -15.213 1.00 92.88 89 GLY A O 1
ATOM 710 N N . LEU A 1 90 ? 8.535 -5.944 -13.435 1.00 95.00 90 LEU A N 1
ATOM 711 C CA . LEU A 1 90 ? 7.846 -4.991 -12.559 1.00 95.00 90 LEU A CA 1
ATOM 712 C C . LEU A 1 90 ? 8.769 -3.825 -12.186 1.00 95.00 90 LEU A C 1
ATOM 714 O O . LEU A 1 90 ? 9.818 -4.049 -11.581 1.00 95.00 90 LEU A O 1
ATOM 718 N N . VAL A 1 91 ? 8.339 -2.596 -12.474 1.00 96.19 91 VAL A N 1
ATOM 719 C CA . VAL A 1 91 ? 9.030 -1.359 -12.050 1.00 96.19 91 VAL A CA 1
ATOM 720 C C . VAL A 1 91 ? 8.184 -0.489 -11.128 1.00 96.19 91 VAL A C 1
ATOM 722 O O . VAL A 1 91 ? 8.713 0.341 -10.389 1.00 96.19 91 VAL A O 1
ATOM 725 N N . ARG A 1 92 ? 6.862 -0.687 -11.134 1.00 96.50 92 ARG A N 1
ATOM 726 C CA . ARG A 1 92 ? 5.917 0.130 -10.376 1.00 96.50 92 ARG A CA 1
ATOM 727 C C . ARG A 1 92 ? 4.757 -0.713 -9.875 1.00 96.50 92 ARG A C 1
ATOM 729 O O . ARG A 1 92 ? 4.198 -1.507 -10.627 1.00 96.50 92 ARG A O 1
ATOM 736 N N . GLN A 1 93 ? 4.360 -0.510 -8.625 1.00 96.38 93 GLN A N 1
ATOM 737 C CA . GLN A 1 93 ? 3.231 -1.203 -8.015 1.00 96.38 93 GLN A CA 1
ATOM 738 C C . GLN A 1 93 ? 2.352 -0.229 -7.229 1.00 96.38 93 GLN A C 1
ATOM 740 O O . GLN A 1 93 ? 2.824 0.452 -6.324 1.00 96.38 93 GLN A O 1
ATOM 745 N N . GLU A 1 94 ? 1.061 -0.199 -7.533 1.00 96.50 94 GLU A N 1
ATOM 746 C CA . GLU A 1 94 ? 0.057 0.540 -6.767 1.00 96.50 94 GLU A CA 1
ATOM 747 C C . GLU A 1 94 ? -0.684 -0.418 -5.839 1.00 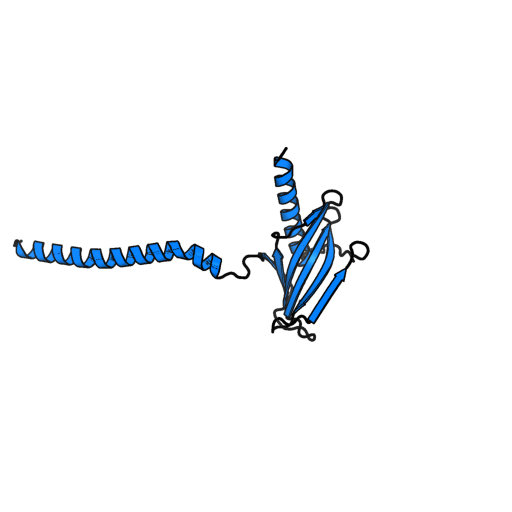96.50 94 GLU A C 1
ATOM 749 O O . GLU A 1 94 ? -1.072 -1.519 -6.230 1.00 96.50 94 GLU A O 1
ATOM 754 N N . ASN A 1 95 ? -0.871 -0.011 -4.589 1.00 97.06 95 ASN A N 1
ATOM 755 C CA . ASN A 1 95 ? -1.437 -0.854 -3.550 1.00 97.06 95 ASN A CA 1
ATOM 756 C C . ASN A 1 95 ? -2.542 -0.126 -2.806 1.00 97.06 95 ASN A C 1
ATOM 758 O O . ASN A 1 95 ? -2.271 0.896 -2.181 1.00 97.06 95 ASN A O 1
ATOM 762 N N . LEU A 1 96 ? -3.744 -0.693 -2.760 1.00 97.31 96 LEU A N 1
ATOM 763 C CA . LEU A 1 96 ? -4.706 -0.299 -1.739 1.00 97.31 96 LEU A CA 1
ATOM 764 C C . LEU A 1 96 ? -4.349 -1.058 -0.466 1.00 97.31 96 LEU A C 1
ATOM 766 O O . LEU A 1 96 ? -4.497 -2.283 -0.389 1.00 97.31 96 LEU A O 1
ATOM 770 N N . MET A 1 97 ? -3.856 -0.336 0.529 1.00 97.62 97 MET A N 1
ATOM 771 C CA . MET A 1 97 ? -3.460 -0.887 1.816 1.00 97.62 97 MET A CA 1
ATOM 772 C C . MET A 1 97 ? -4.470 -0.489 2.884 1.00 97.62 97 MET A C 1
ATOM 774 O O . MET A 1 97 ? -4.835 0.678 2.995 1.00 97.62 97 MET A O 1
ATOM 778 N N . ARG A 1 98 ? -4.895 -1.465 3.688 1.00 97.69 98 ARG A N 1
ATOM 779 C CA . ARG A 1 98 ? -5.680 -1.230 4.899 1.00 97.69 98 ARG A CA 1
ATOM 780 C C . ARG A 1 98 ? -4.753 -1.183 6.098 1.00 97.69 98 ARG A C 1
ATOM 782 O O . ARG A 1 98 ? -4.020 -2.142 6.334 1.00 97.69 98 ARG A O 1
ATOM 789 N N . PHE A 1 99 ? -4.846 -0.121 6.881 1.00 97.81 99 PHE A N 1
ATOM 790 C CA . PHE A 1 99 ? -4.140 0.053 8.144 1.00 97.81 99 PHE A CA 1
ATOM 791 C C . PHE A 1 99 ? -5.142 -0.066 9.290 1.00 97.81 99 PHE A C 1
ATOM 793 O O . PHE A 1 99 ? -6.186 0.578 9.267 1.00 97.81 99 PHE A O 1
ATOM 800 N N . ASP A 1 100 ? -4.840 -0.914 10.268 1.00 97.38 100 ASP A N 1
ATOM 801 C CA . ASP A 1 100 ? -5.595 -1.091 11.511 1.00 97.38 100 ASP A CA 1
ATOM 802 C C . ASP A 1 100 ? -4.817 -0.388 12.620 1.00 97.38 100 ASP A C 1
ATOM 804 O O . ASP A 1 100 ? -3.782 -0.883 13.084 1.00 97.38 100 ASP A O 1
ATOM 808 N N . ILE A 1 101 ? -5.299 0.805 12.970 1.00 96.38 101 ILE A N 1
ATOM 809 C CA . ILE A 1 101 ? -4.613 1.736 13.867 1.00 96.38 101 ILE A CA 1
ATOM 810 C C . ILE A 1 101 ? -4.548 1.146 15.273 1.00 96.38 101 ILE A C 1
ATOM 812 O O . ILE A 1 101 ? -3.501 1.174 15.917 1.00 96.38 101 ILE A O 1
ATOM 816 N N . ARG A 1 102 ? -5.644 0.521 15.710 1.00 94.88 102 ARG A N 1
ATOM 817 C CA . ARG A 1 102 ? -5.769 -0.079 17.038 1.00 94.88 102 ARG A CA 1
ATOM 818 C C . ARG A 1 102 ? -4.766 -1.204 17.276 1.00 94.88 102 ARG A C 1
ATOM 820 O O . ARG A 1 102 ? -4.219 -1.312 18.371 1.00 94.88 102 ARG A O 1
ATOM 827 N N . HIS A 1 103 ? -4.544 -2.063 16.282 1.00 95.81 103 HIS A N 1
ATOM 828 C CA . HIS A 1 103 ? -3.704 -3.258 16.438 1.00 95.81 103 HIS A CA 1
ATOM 829 C C . HIS A 1 103 ? -2.306 -3.127 15.820 1.00 95.81 103 HIS A C 1
ATOM 831 O O . HIS A 1 103 ? -1.585 -4.125 15.763 1.00 95.81 103 HIS A O 1
ATOM 837 N N . ALA A 1 104 ? -1.929 -1.935 15.345 1.00 96.00 104 ALA A N 1
ATOM 838 C CA . ALA A 1 104 ? -0.633 -1.657 14.724 1.00 96.00 104 ALA A CA 1
ATOM 839 C C . ALA A 1 104 ? -0.248 -2.684 13.641 1.00 96.00 104 ALA A C 1
ATOM 841 O O . ALA A 1 104 ? 0.801 -3.340 13.682 1.00 96.00 104 ALA A O 1
ATOM 842 N N . ARG A 1 105 ? -1.147 -2.870 12.670 1.00 96.75 105 ARG A N 1
ATOM 843 C CA . ARG A 1 105 ? -0.984 -3.834 11.573 1.00 96.75 105 ARG A CA 1
ATOM 844 C C . ARG A 1 105 ? -1.561 -3.295 10.272 1.00 96.75 105 ARG A C 1
ATOM 846 O O . ARG A 1 105 ? -2.396 -2.396 10.273 1.00 96.75 105 ARG A O 1
ATOM 853 N N . PHE A 1 106 ? -1.141 -3.876 9.157 1.00 97.19 106 PHE A N 1
ATOM 854 C CA . PHE A 1 106 ? -1.627 -3.506 7.832 1.00 97.19 106 PHE A CA 1
ATOM 855 C C . PHE A 1 106 ? -1.826 -4.728 6.936 1.00 97.19 106 PHE A C 1
ATOM 857 O O . PHE A 1 106 ? -1.270 -5.798 7.187 1.00 97.19 106 PHE A O 1
ATOM 864 N N . ALA A 1 107 ? -2.617 -4.579 5.880 1.00 97.38 107 ALA A N 1
ATOM 865 C CA . ALA A 1 107 ? -2.854 -5.616 4.883 1.00 97.38 107 ALA A CA 1
ATOM 866 C C . ALA A 1 107 ? -2.981 -5.016 3.478 1.00 97.38 107 ALA A C 1
ATOM 868 O O . ALA A 1 107 ? -3.415 -3.881 3.308 1.00 97.38 107 ALA A O 1
ATOM 869 N N . PHE A 1 108 ? -2.634 -5.806 2.462 1.00 96.69 108 PHE A N 1
ATOM 870 C CA . PHE A 1 108 ? -2.811 -5.438 1.057 1.00 96.69 108 PHE A CA 1
ATOM 871 C C . PHE A 1 108 ? -4.180 -5.909 0.568 1.00 96.69 108 PHE A C 1
ATOM 873 O O . PHE A 1 108 ? -4.410 -7.121 0.455 1.00 96.69 108 PHE A O 1
ATOM 880 N N . LYS A 1 109 ? -5.057 -4.955 0.264 1.00 96.50 109 LYS A N 1
ATOM 881 C CA . LYS A 1 109 ? -6.410 -5.183 -0.247 1.00 96.50 109 LYS A CA 1
ATOM 882 C C . LYS A 1 109 ? -6.436 -5.255 -1.766 1.00 96.50 109 LYS A C 1
ATOM 884 O O . LYS A 1 109 ? -7.100 -6.118 -2.323 1.00 96.50 109 LYS A O 1
ATOM 889 N N . GLU A 1 110 ? -5.660 -4.413 -2.426 1.00 97.56 110 GLU A N 1
ATOM 890 C CA . GLU A 1 110 ? -5.523 -4.416 -3.879 1.00 97.56 110 GLU A CA 1
ATOM 891 C C . GLU A 1 110 ? -4.066 -4.192 -4.246 1.00 97.56 110 GLU A C 1
ATOM 893 O O . GLU A 1 110 ? -3.371 -3.446 -3.559 1.00 97.56 110 GLU A O 1
ATOM 898 N N . ILE A 1 111 ? -3.595 -4.879 -5.281 1.00 97.38 111 ILE A N 1
ATOM 899 C CA . ILE A 1 111 ? -2.232 -4.761 -5.789 1.00 97.38 111 ILE A CA 1
ATOM 900 C C . ILE A 1 111 ? -2.296 -4.734 -7.310 1.00 97.38 111 ILE A C 1
ATOM 902 O O . ILE A 1 111 ? -2.819 -5.669 -7.918 1.00 97.38 111 ILE A O 1
ATOM 906 N N . ILE A 1 112 ? -1.730 -3.696 -7.909 1.00 98.06 112 ILE A N 1
ATOM 907 C CA . ILE A 1 112 ? -1.662 -3.504 -9.354 1.00 98.06 112 ILE A CA 1
ATOM 908 C C . ILE A 1 112 ? -0.196 -3.315 -9.728 1.00 98.06 112 ILE A C 1
ATOM 910 O O . ILE A 1 112 ? 0.457 -2.405 -9.221 1.00 98.06 112 ILE A O 1
ATOM 914 N N . GLY A 1 113 ? 0.337 -4.199 -10.567 1.00 97.62 113 GLY A N 1
ATOM 915 C CA . GLY A 1 113 ? 1.732 -4.175 -10.997 1.00 97.62 113 GLY A CA 1
ATOM 916 C C . GLY A 1 113 ? 1.873 -3.730 -12.445 1.00 97.62 113 GLY A C 1
ATOM 917 O O . GLY A 1 113 ? 1.143 -4.215 -13.308 1.00 97.62 113 GLY A O 1
ATOM 918 N N . TYR A 1 114 ? 2.842 -2.857 -12.710 1.00 97.06 114 TYR A N 1
ATOM 919 C CA . TYR A 1 114 ? 3.101 -2.279 -14.026 1.00 97.06 114 TYR A CA 1
ATOM 920 C C . TYR A 1 114 ? 4.553 -2.490 -14.475 1.00 97.06 114 TYR A C 1
ATOM 922 O O . TYR A 1 114 ? 5.493 -2.411 -13.673 1.00 97.06 114 TYR A O 1
ATOM 930 N N . ALA A 1 115 ? 4.715 -2.731 -15.773 1.00 95.62 115 ALA A N 1
ATOM 931 C CA . ALA A 1 115 ? 5.993 -2.685 -16.469 1.00 95.62 115 ALA A CA 1
ATOM 932 C C . ALA A 1 115 ? 6.399 -1.238 -16.796 1.00 95.62 115 ALA A C 1
ATOM 934 O O . ALA A 1 115 ? 5.639 -0.294 -16.570 1.00 95.62 115 ALA A O 1
ATOM 935 N N . ASP A 1 116 ? 7.619 -1.076 -17.303 1.00 93.19 116 ASP A N 1
ATOM 936 C CA . ASP A 1 116 ? 8.228 0.229 -17.602 1.00 93.19 116 ASP A CA 1
ATOM 937 C C . ASP A 1 116 ? 7.521 0.998 -18.721 1.00 93.19 116 ASP A C 1
ATOM 939 O O . ASP A 1 116 ? 7.375 2.214 -18.665 1.00 93.19 116 ASP A O 1
ATOM 943 N N . ASP A 1 117 ? 6.969 0.276 -19.692 1.00 92.75 117 ASP A N 1
ATOM 944 C CA . ASP A 1 117 ? 6.126 0.830 -20.753 1.00 92.75 117 ASP A CA 1
ATOM 945 C C . ASP A 1 117 ? 4.708 1.209 -20.272 1.00 92.75 117 ASP A C 1
ATOM 947 O O . ASP A 1 117 ? 3.876 1.655 -21.062 1.00 92.75 117 ASP A O 1
ATOM 951 N N . GLY A 1 118 ? 4.416 1.025 -18.979 1.00 92.50 118 GLY A N 1
ATOM 952 C CA . GLY A 1 118 ? 3.104 1.238 -18.376 1.00 92.50 118 GLY A CA 1
ATOM 953 C C . GLY A 1 118 ? 2.137 0.064 -18.542 1.00 92.50 118 GLY A C 1
ATOM 954 O O . GLY A 1 118 ? 1.010 0.144 -18.043 1.00 92.50 118 GLY A O 1
ATOM 955 N N . SER A 1 119 ? 2.550 -1.030 -19.191 1.00 94.75 119 SER A N 1
ATOM 956 C CA . SER A 1 119 ? 1.715 -2.217 -19.370 1.00 94.75 119 SER A CA 1
ATOM 957 C C . SER A 1 119 ? 1.358 -2.849 -18.026 1.00 94.75 119 SER A C 1
ATOM 959 O O . SER A 1 119 ? 2.197 -3.000 -17.135 1.00 94.75 119 SER A O 1
ATOM 961 N N . LEU A 1 120 ? 0.096 -3.258 -17.884 1.00 96.81 120 LEU A N 1
ATOM 962 C CA . LEU A 1 120 ? -0.372 -3.995 -16.716 1.00 96.81 120 LEU A CA 1
ATOM 963 C C . LEU A 1 120 ? 0.235 -5.405 -16.719 1.00 96.81 120 LEU A C 1
ATOM 965 O O . LEU A 1 120 ? -0.028 -6.192 -17.625 1.00 96.81 120 LEU A O 1
ATOM 969 N N . LEU A 1 121 ? 1.002 -5.738 -15.683 1.00 96.75 121 LEU A N 1
ATOM 970 C CA . LEU A 1 121 ? 1.572 -7.074 -15.495 1.00 96.75 121 LEU A CA 1
ATOM 971 C C . LEU A 1 121 ? 0.638 -7.982 -14.700 1.00 96.75 121 LEU A C 1
ATOM 973 O O . LEU A 1 121 ? 0.478 -9.157 -15.024 1.00 96.75 121 LEU A O 1
ATOM 977 N N . PHE A 1 122 ? 0.033 -7.453 -13.637 1.00 97.00 122 PHE A N 1
ATOM 978 C CA . PHE A 1 122 ? -0.905 -8.202 -12.811 1.00 97.00 122 PHE A CA 1
ATOM 979 C C . PHE A 1 122 ? -1.821 -7.278 -12.016 1.00 97.00 122 PHE A C 1
ATOM 981 O O . PHE A 1 122 ? -1.473 -6.142 -11.695 1.00 97.00 122 PHE A O 1
ATOM 988 N N . HIS A 1 123 ? -2.977 -7.814 -11.631 1.00 97.88 123 HIS A N 1
ATOM 989 C CA . HIS A 1 123 ? -3.942 -7.153 -10.765 1.00 97.88 123 HIS A CA 1
ATOM 990 C C . HIS A 1 123 ? -4.540 -8.175 -9.804 1.00 97.88 123 HIS A C 1
ATOM 992 O O . HIS A 1 123 ? -5.071 -9.203 -10.222 1.00 97.88 123 HIS A O 1
ATOM 998 N N . VAL A 1 124 ? -4.418 -7.917 -8.505 1.00 97.25 124 VAL A N 1
ATOM 999 C CA . VAL A 1 124 ? -4.917 -8.796 -7.447 1.00 97.25 124 VAL A CA 1
ATOM 1000 C C . VAL A 1 124 ? -5.789 -7.994 -6.499 1.00 97.25 124 VAL A C 1
ATOM 1002 O O . VAL A 1 124 ? -5.310 -7.067 -5.852 1.00 97.25 124 VAL A O 1
ATOM 1005 N N . VAL A 1 125 ? -7.045 -8.410 -6.351 1.00 97.19 125 VAL A N 1
ATOM 1006 C CA . VAL A 1 125 ? -7.989 -7.865 -5.369 1.00 97.19 125 VAL A CA 1
ATOM 1007 C C . VAL A 1 125 ? -8.261 -8.931 -4.313 1.00 97.19 125 VAL A C 1
ATOM 1009 O O . VAL A 1 125 ? -8.558 -10.083 -4.636 1.00 97.19 125 VAL A O 1
ATOM 1012 N N . ARG A 1 126 ? -8.158 -8.558 -3.038 1.00 95.75 126 ARG A N 1
ATOM 1013 C CA . ARG A 1 126 ? -8.489 -9.412 -1.897 1.00 95.75 126 ARG A CA 1
ATOM 1014 C C . ARG A 1 126 ? -9.724 -8.864 -1.188 1.00 95.75 126 ARG A C 1
ATOM 1016 O O . ARG A 1 126 ? -9.722 -7.693 -0.809 1.00 95.75 126 ARG A O 1
ATOM 1023 N N . PRO A 1 127 ? -10.756 -9.693 -0.976 1.00 94.62 127 PRO A N 1
ATOM 1024 C CA . PRO A 1 127 ? -11.891 -9.288 -0.167 1.00 94.62 127 PRO A CA 1
ATOM 1025 C C . PRO A 1 127 ? -11.484 -9.192 1.311 1.00 94.62 127 PRO A C 1
ATOM 1027 O O . PRO A 1 127 ? -10.474 -9.768 1.734 1.00 94.62 127 PRO A O 1
ATOM 1030 N N . ASP A 1 128 ? -12.265 -8.446 2.091 1.00 92.50 128 ASP A N 1
ATOM 1031 C CA . ASP A 1 128 ? -11.913 -8.049 3.459 1.00 92.50 128 ASP A CA 1
ATOM 1032 C C . ASP A 1 128 ? -11.689 -9.261 4.386 1.00 92.50 128 ASP A C 1
ATOM 1034 O O . ASP A 1 128 ? -10.781 -9.252 5.219 1.00 92.50 128 ASP A O 1
ATOM 1038 N N . GLU A 1 129 ? -12.444 -10.344 4.196 1.00 94.19 129 GLU A N 1
ATOM 1039 C CA . GLU A 1 129 ? -12.327 -11.585 4.968 1.00 94.19 129 GLU A CA 1
ATOM 1040 C C . GLU A 1 129 ? -11.064 -12.406 4.655 1.00 94.19 129 GLU A C 1
ATOM 1042 O O . GLU A 1 129 ? -10.696 -13.290 5.428 1.00 94.19 129 GLU A O 1
ATOM 1047 N N . LYS A 1 130 ? -10.368 -12.106 3.549 1.00 94.94 130 LYS A N 1
ATOM 1048 C CA . LYS A 1 130 ? -9.121 -12.777 3.131 1.00 94.94 130 LYS A CA 1
ATOM 1049 C C . LYS A 1 130 ? -7.884 -11.889 3.281 1.00 94.94 130 LYS A C 1
ATOM 1051 O O . LYS A 1 130 ? -6.828 -12.196 2.719 1.00 94.94 130 LYS A O 1
ATOM 1056 N N . LEU A 1 131 ? -7.989 -10.777 4.010 1.00 94.94 131 LEU A N 1
ATOM 1057 C CA . LEU A 1 131 ? -6.853 -9.892 4.250 1.00 94.94 131 LEU A CA 1
ATOM 1058 C C . LEU A 1 131 ? -5.777 -10.593 5.086 1.00 94.94 131 LEU A C 1
ATOM 1060 O O . LEU A 1 131 ? -5.997 -11.013 6.221 1.00 94.94 131 LEU A O 1
ATOM 1064 N N . MET A 1 132 ? -4.574 -10.674 4.520 1.00 95.94 132 MET A N 1
ATOM 1065 C CA . MET A 1 132 ? -3.394 -11.181 5.215 1.00 95.94 132 MET A CA 1
ATOM 1066 C C . MET A 1 132 ? -2.736 -10.047 5.996 1.00 95.94 132 MET A C 1
ATOM 1068 O O . MET A 1 132 ? -2.003 -9.230 5.433 1.00 95.94 132 MET A O 1
ATOM 1072 N N . TRP A 1 133 ? -3.015 -9.999 7.295 1.00 96.06 133 TRP A N 1
ATOM 1073 C CA . TRP A 1 133 ? -2.488 -8.977 8.190 1.00 96.06 133 TRP A CA 1
ATOM 1074 C C . TRP A 1 133 ? -1.006 -9.180 8.499 1.00 96.06 133 TRP A C 1
ATOM 1076 O O . TRP A 1 133 ? -0.576 -10.258 8.909 1.00 96.06 133 TRP A O 1
ATOM 1086 N N . LYS A 1 134 ? -0.238 -8.103 8.368 1.00 94.94 134 LYS A N 1
ATOM 1087 C CA . LYS A 1 134 ? 1.169 -8.006 8.750 1.00 94.94 134 LYS A CA 1
ATOM 1088 C C . LYS A 1 134 ? 1.297 -7.042 9.920 1.00 94.94 134 LYS A C 1
ATOM 1090 O O . LYS A 1 134 ? 0.741 -5.946 9.881 1.00 94.94 134 LYS A O 1
ATOM 1095 N N . LYS A 1 135 ? 2.023 -7.447 10.962 1.00 94.75 135 LYS A N 1
ATOM 1096 C CA . LYS A 1 135 ? 2.367 -6.541 12.064 1.00 94.75 135 LYS A CA 1
ATOM 1097 C C . LYS A 1 135 ? 3.341 -5.477 11.567 1.00 94.75 135 LYS A C 1
ATOM 1099 O O . LYS A 1 135 ? 4.203 -5.775 10.740 1.00 94.75 135 LYS A O 1
ATOM 1104 N N . VAL A 1 136 ? 3.221 -4.264 12.092 1.00 91.31 136 VAL A N 1
ATOM 1105 C CA . VAL A 1 136 ? 4.204 -3.209 11.845 1.00 91.31 136 VAL A CA 1
ATOM 1106 C C . VAL A 1 136 ? 5.516 -3.591 12.528 1.00 91.31 136 VAL A C 1
ATOM 1108 O O . VAL A 1 136 ? 5.544 -3.904 13.716 1.00 91.31 136 VAL A O 1
ATOM 1111 N N . THR A 1 137 ? 6.604 -3.610 11.763 1.00 88.31 137 THR A N 1
ATOM 1112 C CA . THR A 1 137 ? 7.952 -3.878 12.276 1.00 88.31 137 THR A CA 1
ATOM 1113 C C . THR A 1 137 ? 8.717 -2.570 12.392 1.00 88.31 137 THR A C 1
ATOM 1115 O O . THR A 1 137 ? 8.670 -1.746 11.479 1.00 88.31 137 THR A O 1
ATOM 1118 N N . VAL A 1 138 ? 9.424 -2.393 13.506 1.00 80.31 138 VAL A N 1
ATOM 1119 C CA . VAL A 1 138 ? 10.219 -1.192 13.783 1.00 80.31 138 VAL A CA 1
ATOM 1120 C C . VAL A 1 138 ? 11.350 -1.046 12.756 1.00 80.31 138 VAL A C 1
ATOM 1122 O O . VAL A 1 138 ? 11.899 -2.048 12.302 1.00 80.31 138 VAL A O 1
ATOM 1125 N N . GLN A 1 139 ? 11.684 0.194 12.388 1.00 81.12 139 GLN A N 1
ATOM 1126 C CA . GLN A 1 139 ? 12.709 0.556 11.398 1.00 81.12 139 GLN A CA 1
ATOM 1127 C C . GLN A 1 139 ? 12.461 -0.053 10.007 1.00 81.12 139 GLN A C 1
ATOM 1129 O O . GLN A 1 139 ? 13.393 -0.397 9.283 1.00 81.12 139 GLN A O 1
ATOM 1134 N N . SER A 1 140 ? 11.191 -0.181 9.613 1.00 86.75 140 SER A N 1
ATOM 1135 C CA . SER A 1 140 ? 10.806 -0.655 8.280 1.00 86.75 140 SER A CA 1
ATOM 1136 C C . SER A 1 140 ? 10.008 0.398 7.513 1.00 86.75 140 SER A C 1
ATOM 1138 O O . SER A 1 140 ? 9.360 1.256 8.113 1.00 86.75 140 SER A O 1
ATOM 1140 N N . ALA A 1 141 ? 9.958 0.284 6.181 1.00 89.06 141 ALA A N 1
ATOM 1141 C CA . ALA A 1 141 ? 9.024 1.076 5.372 1.00 89.06 141 ALA A CA 1
ATOM 1142 C C . ALA A 1 141 ? 7.562 0.886 5.821 1.00 89.06 141 ALA A C 1
ATOM 1144 O O . ALA A 1 141 ? 6.761 1.812 5.742 1.00 89.06 141 ALA A O 1
ATOM 1145 N N . GLY A 1 142 ? 7.224 -0.294 6.358 1.00 90.00 142 GLY A N 1
ATOM 1146 C CA . GLY A 1 142 ? 5.910 -0.563 6.938 1.00 90.00 142 GLY A CA 1
ATOM 1147 C C . GLY A 1 142 ? 5.597 0.305 8.158 1.00 90.00 142 GLY A C 1
ATOM 1148 O O . GLY A 1 142 ? 4.441 0.677 8.334 1.00 90.00 142 GLY A O 1
ATOM 1149 N N . GLN A 1 143 ? 6.599 0.667 8.969 1.00 94.31 143 GLN A N 1
ATOM 1150 C CA . GLN A 1 143 ? 6.417 1.611 10.076 1.00 94.31 143 GLN A CA 1
ATOM 1151 C C . GLN A 1 143 ? 6.129 3.017 9.560 1.00 94.31 143 GLN A C 1
ATOM 1153 O O . GLN A 1 143 ? 5.125 3.596 9.954 1.00 94.31 143 GLN A O 1
ATOM 1158 N N . ALA A 1 144 ? 6.947 3.531 8.640 1.00 94.75 144 ALA A N 1
ATOM 1159 C CA . ALA A 1 144 ? 6.761 4.878 8.100 1.00 94.75 144 ALA A CA 1
ATOM 1160 C C . ALA A 1 144 ? 5.399 5.038 7.396 1.00 94.75 144 ALA A C 1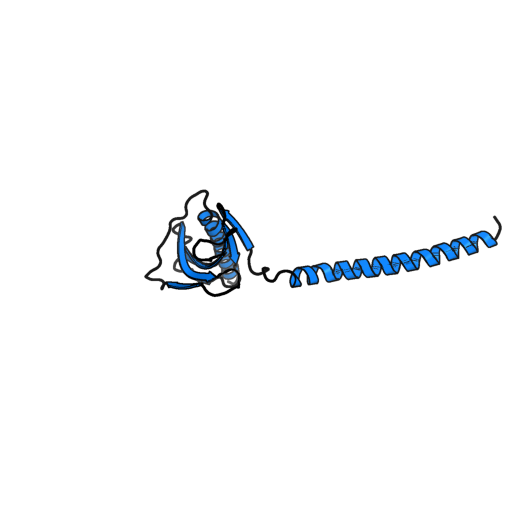
ATOM 1162 O O . ALA A 1 144 ? 4.700 6.030 7.587 1.00 94.75 144 ALA A O 1
ATOM 1163 N N . LEU A 1 145 ? 4.972 4.023 6.633 1.00 95.75 145 LEU A N 1
ATOM 1164 C CA . LEU A 1 145 ? 3.635 3.990 6.029 1.00 95.75 145 LEU A CA 1
ATOM 1165 C C . LEU A 1 145 ? 2.520 3.952 7.078 1.00 95.75 145 LEU A C 1
ATOM 1167 O O . LEU A 1 145 ? 1.489 4.597 6.898 1.00 95.75 145 LEU A O 1
ATOM 1171 N N . PHE A 1 146 ? 2.712 3.205 8.165 1.00 96.69 146 PHE A N 1
ATOM 1172 C CA . PHE A 1 146 ? 1.741 3.143 9.253 1.00 96.69 146 PHE A CA 1
ATOM 1173 C C . PHE A 1 146 ? 1.636 4.470 10.016 1.00 96.69 146 PHE A C 1
ATOM 1175 O O . PHE A 1 146 ? 0.528 4.894 10.341 1.00 96.69 146 PHE A O 1
ATOM 1182 N N . GLU A 1 147 ? 2.757 5.141 10.276 1.00 96.31 147 GLU A N 1
ATOM 1183 C CA . GLU A 1 147 ? 2.795 6.471 10.897 1.00 96.31 147 GLU A CA 1
ATOM 1184 C C . GLU A 1 147 ? 2.072 7.495 10.017 1.00 96.31 147 GLU A C 1
ATOM 1186 O O . GLU A 1 147 ? 1.133 8.141 10.481 1.00 96.31 147 GLU A O 1
ATOM 1191 N N . PHE A 1 148 ? 2.389 7.529 8.718 1.00 95.81 148 PHE A N 1
ATOM 1192 C CA . PHE A 1 148 ? 1.672 8.357 7.746 1.00 95.81 148 PHE A CA 1
ATOM 1193 C C . PHE A 1 148 ? 0.158 8.084 7.772 1.00 95.81 148 PHE A C 1
ATOM 1195 O O . PHE A 1 148 ? -0.652 9.008 7.842 1.00 95.81 148 PHE A O 1
ATOM 1202 N N . ALA A 1 149 ? -0.250 6.811 7.763 1.00 96.06 149 ALA A N 1
ATOM 1203 C CA . ALA A 1 149 ? -1.662 6.440 7.816 1.00 96.06 149 ALA A CA 1
ATOM 1204 C C . ALA A 1 149 ? -2.347 6.872 9.124 1.00 96.06 149 ALA A C 1
ATOM 1206 O O . ALA A 1 149 ? -3.499 7.313 9.104 1.00 96.06 149 ALA A O 1
ATOM 1207 N N . SER A 1 150 ? -1.639 6.771 10.248 1.00 96.06 150 SER A N 1
ATOM 1208 C CA . SER A 1 150 ? -2.125 7.159 11.577 1.00 96.06 150 SER A CA 1
ATOM 1209 C C . SER A 1 150 ? -2.339 8.669 11.690 1.00 96.06 150 SER A C 1
ATOM 1211 O O . SER A 1 150 ? -3.344 9.111 12.262 1.00 96.06 150 SER A O 1
ATOM 1213 N N . ASP A 1 151 ? -1.451 9.463 11.093 1.00 95.12 151 ASP A N 1
ATOM 1214 C CA . ASP A 1 151 ? -1.572 10.922 11.043 1.00 95.12 151 ASP A CA 1
ATOM 1215 C C . ASP A 1 151 ? -2.787 11.357 10.217 1.00 95.12 151 ASP A C 1
ATOM 1217 O O . ASP A 1 151 ? -3.576 12.210 10.652 1.00 95.12 151 ASP A O 1
ATOM 1221 N N . ILE A 1 152 ? -3.004 10.724 9.058 1.00 93.75 152 ILE A N 1
ATOM 1222 C CA . ILE A 1 152 ? -4.196 10.962 8.234 1.00 93.75 152 ILE A CA 1
ATOM 1223 C C . ILE A 1 152 ? -5.464 10.548 8.987 1.00 93.75 152 ILE A C 1
ATOM 1225 O O . ILE A 1 152 ? -6.409 11.334 9.065 1.00 93.75 152 ILE A O 1
ATOM 1229 N N . TYR A 1 153 ? -5.482 9.361 9.598 1.00 93.69 153 TYR A N 1
ATOM 1230 C CA . TYR A 1 153 ? -6.615 8.874 10.391 1.00 93.69 153 TYR A CA 1
ATOM 1231 C C . TYR A 1 153 ? -6.993 9.857 11.506 1.00 93.69 153 TYR A C 1
ATOM 1233 O O . TYR A 1 153 ? -8.154 10.262 11.627 1.00 93.69 153 TYR A O 1
ATOM 1241 N N . THR A 1 154 ? -6.003 10.303 12.282 1.00 92.94 154 THR A N 1
ATOM 1242 C CA . THR A 1 154 ? -6.195 11.259 13.379 1.00 92.94 154 THR A CA 1
ATOM 1243 C C . THR A 1 154 ? -6.739 12.590 12.863 1.00 92.94 154 THR A C 1
ATOM 1245 O O . THR A 1 154 ? -7.684 13.142 13.435 1.00 92.94 154 THR A O 1
ATOM 1248 N N . SER A 1 155 ? -6.193 13.086 11.751 1.00 90.81 155 SER A N 1
ATOM 1249 C CA . SER A 1 155 ? -6.640 14.329 11.115 1.00 90.81 155 SER A CA 1
ATOM 1250 C C . SER A 1 155 ? -8.091 14.232 10.627 1.00 90.81 155 SER A C 1
ATOM 1252 O O . SER A 1 155 ? -8.901 15.113 10.920 1.00 90.81 155 SER A O 1
ATOM 1254 N N . MET A 1 156 ? -8.463 13.128 9.970 1.00 88.38 156 MET A N 1
ATOM 1255 C CA . MET A 1 156 ? -9.832 12.886 9.496 1.00 88.38 156 MET A CA 1
ATOM 1256 C C . MET A 1 156 ? -10.836 12.754 10.649 1.00 88.38 156 MET A C 1
ATOM 1258 O O . MET A 1 156 ? -11.965 13.242 10.551 1.00 88.38 156 MET A O 1
ATOM 1262 N N . ILE A 1 157 ? -10.449 12.125 11.765 1.00 88.38 157 ILE A N 1
ATOM 1263 C CA . ILE A 1 157 ? -11.312 12.051 12.950 1.00 88.38 157 ILE A CA 1
ATOM 1264 C C . ILE A 1 157 ? -11.552 13.433 13.550 1.00 88.38 157 ILE A C 1
ATOM 1266 O O . ILE A 1 157 ? -12.708 13.752 13.838 1.00 88.38 157 ILE A O 1
ATOM 1270 N N . ARG A 1 158 ? -10.502 14.250 13.708 1.00 85.88 158 ARG A N 1
ATOM 1271 C CA . ARG A 1 158 ? -10.610 15.607 14.269 1.00 85.88 158 ARG A CA 1
ATOM 1272 C C . ARG A 1 158 ? -11.511 16.506 13.428 1.00 85.88 158 ARG A C 1
ATOM 1274 O O . ARG A 1 158 ? -12.398 17.145 13.985 1.00 85.88 158 ARG A O 1
ATOM 1281 N N . LEU A 1 159 ? -11.344 16.500 12.104 1.00 79.56 159 LEU A N 1
ATOM 1282 C CA . LEU A 1 159 ? -12.159 17.308 11.186 1.00 79.56 159 LEU A CA 1
ATOM 1283 C C . LEU A 1 159 ? -13.653 16.992 11.306 1.00 79.56 159 LEU A C 1
ATOM 1285 O O . LEU A 1 159 ? -14.481 17.888 11.414 1.00 79.56 159 LEU A O 1
ATOM 1289 N N . VAL A 1 160 ? -14.002 15.709 11.351 1.00 70.88 160 VAL A N 1
ATOM 1290 C CA . VAL A 1 160 ? -15.403 15.283 11.462 1.00 70.88 160 VAL A CA 1
ATOM 1291 C C . VAL A 1 160 ? -15.932 15.425 12.899 1.00 70.88 160 VAL A C 1
ATOM 1293 O O . VAL A 1 160 ? -17.131 15.586 13.100 1.00 70.88 160 VAL A O 1
ATOM 1296 N N . GLY A 1 161 ? -15.065 15.363 13.913 1.00 60.62 161 GLY A N 1
ATOM 1297 C CA . GLY A 1 161 ? -15.425 15.621 15.312 1.00 60.62 161 GLY A CA 1
ATOM 1298 C C . GLY A 1 161 ? -15.717 17.096 15.607 1.00 60.62 161 GLY A C 1
ATOM 1299 O O . GLY A 1 161 ? -16.534 17.377 16.473 1.00 60.62 161 GLY A O 1
ATOM 1300 N N . SER A 1 162 ? -15.100 18.013 14.857 1.00 57.56 162 SER A N 1
ATOM 1301 C CA . SER A 1 162 ? -15.290 19.468 14.954 1.00 57.56 162 SER A CA 1
ATOM 1302 C C . SER A 1 162 ? -16.590 19.981 14.312 1.00 57.56 162 SER A C 1
ATOM 1304 O O . SER A 1 162 ? -16.885 21.166 14.423 1.00 57.56 162 SER A O 1
ATOM 1306 N N . LEU A 1 163 ? -17.342 19.128 13.608 1.00 55.38 163 LEU A N 1
ATOM 1307 C CA . LEU A 1 163 ? -18.604 19.478 12.936 1.00 55.38 163 LEU A CA 1
ATOM 1308 C C . LEU A 1 163 ? -19.848 19.167 13.795 1.00 55.38 163 LEU A C 1
ATOM 1310 O O . LEU A 1 163 ? -20.948 19.030 13.259 1.00 55.38 163 LEU A O 1
ATOM 1314 N N . LYS A 1 164 ? -19.677 19.024 15.112 1.00 44.66 164 LYS A N 1
ATOM 1315 C CA . LYS A 1 164 ? -20.754 18.906 16.103 1.00 44.66 164 LYS A CA 1
ATOM 1316 C C . LYS A 1 164 ? -20.740 20.114 17.022 1.00 44.66 164 LYS A C 1
ATOM 1318 O O . LYS A 1 164 ? -21.850 20.534 17.404 1.00 44.66 164 LYS A O 1
#

Secondary structure (DSSP, 8-state):
--HHHHHHHHHHHHHHHHHHHHHHHHHHHHHHHHHHHHHHS-TTTT-EEEEEETTEEEEEEEEEEEEETTTTEEEEEEEEEESS--TTS--EEEEEEEEETTTTEEEEEEEEEE-TTS-EEEEEE--GGG---EEPPTTSHHHHHHHHHHHHHHHHHHHHHTT-

Radius of gyration: 27.0 Å; chains: 1; bounding box: 49×87×39 Å